Protein AF-A0A0S3RUK1-F1 (afdb_monomer_lite)

Radius of gyration: 18.7 Å; chains: 1; bounding box: 38×50×56 Å

InterPro domains:
  IPR019557 Aminotransferase-like, plant mobile domain [PF10536] (15-98)
  IPR044824 Protein MAINTENANCE OF MERISTEMS-like [PTHR46033] (11-98)

Sequence (101 aa):
MRKHKKKIPCSHFCSLYLLVGISEMLFPKRSGKVFPVMFNIVDNLSGLGSYCWGSVVYRFLLRSLCKASEGLKKGKGISNVYVDGCVYMLQVWFFELFVPP

Foldseek 3Di:
DDPDPPDDDPLVVVLVVVLCCCDCAFWDDPVPDRDPVSSVQSVCVVCVVVDPSLVVQVVQQVVQVVVQVVVVVVPPVPPDGDTTGNCVSVVVVCCVPPPDD

Structure (mmCIF, N/CA/C/O backbone):
data_AF-A0A0S3RUK1-F1
#
_entry.id   AF-A0A0S3RUK1-F1
#
loop_
_atom_site.group_PDB
_atom_site.id
_atom_site.type_symbol
_atom_site.label_atom_id
_atom_site.label_alt_id
_atom_site.label_comp_id
_atom_site.label_asym_id
_atom_site.label_entity_id
_atom_site.label_seq_id
_atom_site.pdbx_PDB_ins_code
_atom_site.Cartn_x
_atom_site.Cartn_y
_atom_site.Cartn_z
_atom_site.occupancy
_atom_site.B_iso_or_equiv
_atom_site.auth_seq_id
_atom_site.auth_comp_id
_atom_site.auth_asym_id
_atom_site.auth_atom_id
_atom_site.pdbx_PDB_model_num
ATOM 1 N N . MET A 1 1 ? 17.159 27.917 -33.569 1.00 47.34 1 MET A N 1
ATOM 2 C CA . MET A 1 1 ? 17.441 26.916 -32.511 1.00 47.34 1 MET A CA 1
ATOM 3 C C . MET A 1 1 ? 16.350 25.845 -32.513 1.00 47.34 1 MET A C 1
ATOM 5 O O . MET A 1 1 ? 15.235 26.124 -32.087 1.00 47.34 1 MET A O 1
ATOM 9 N N . ARG A 1 2 ? 16.616 24.642 -33.045 1.00 49.44 2 ARG A N 1
ATOM 10 C CA . ARG A 1 2 ? 15.655 23.521 -33.011 1.00 49.44 2 ARG A CA 1
ATOM 11 C C . ARG A 1 2 ? 15.563 22.992 -31.574 1.00 49.44 2 ARG A C 1
ATOM 13 O O . ARG A 1 2 ? 16.533 22.442 -31.066 1.00 49.44 2 ARG A O 1
ATOM 20 N N . LYS A 1 3 ? 14.413 23.162 -30.910 1.00 59.22 3 LYS A N 1
ATOM 21 C CA . LYS A 1 3 ? 14.133 22.512 -29.619 1.00 59.22 3 LYS A CA 1
ATOM 22 C C . LYS A 1 3 ? 14.060 21.001 -29.856 1.00 59.22 3 LYS A C 1
ATOM 24 O O . LYS A 1 3 ? 13.045 20.505 -30.339 1.00 59.22 3 LYS A O 1
ATOM 29 N N . HIS A 1 4 ? 15.125 20.266 -29.540 1.00 60.94 4 HIS A N 1
ATOM 30 C CA . HIS A 1 4 ? 15.049 18.811 -29.441 1.00 60.94 4 HIS A CA 1
ATOM 31 C C . HIS A 1 4 ? 14.023 18.467 -28.354 1.00 60.94 4 HIS A C 1
ATOM 33 O O . HIS A 1 4 ? 14.267 18.691 -27.168 1.00 60.94 4 HIS A O 1
ATOM 39 N N . LYS A 1 5 ? 12.851 17.954 -28.750 1.00 69.31 5 LYS A N 1
ATOM 40 C CA . LYS A 1 5 ? 11.903 17.351 -27.808 1.00 69.31 5 LYS A CA 1
ATOM 41 C C . LYS A 1 5 ? 12.609 16.148 -27.179 1.00 69.31 5 LYS A C 1
ATOM 43 O O . LYS A 1 5 ? 12.818 15.144 -27.858 1.00 69.31 5 LYS A O 1
ATOM 48 N N . LYS A 1 6 ? 13.022 16.262 -25.911 1.00 75.50 6 LYS A N 1
ATOM 49 C CA . LYS A 1 6 ? 13.547 15.123 -25.146 1.00 75.50 6 LYS A CA 1
ATOM 50 C C . LYS A 1 6 ? 12.465 14.042 -25.136 1.00 75.50 6 LYS A C 1
ATOM 52 O O . LYS A 1 6 ? 11.366 14.282 -24.643 1.00 75.50 6 LYS A O 1
ATOM 57 N N . LYS A 1 7 ? 12.753 12.881 -25.728 1.00 82.00 7 LYS A N 1
ATOM 58 C CA . LYS A 1 7 ? 11.872 11.714 -25.632 1.00 82.00 7 LYS A CA 1
ATOM 59 C C . LYS A 1 7 ? 11.954 11.202 -24.198 1.00 82.00 7 LYS A C 1
ATOM 61 O O . LYS A 1 7 ? 13.037 10.842 -23.749 1.00 82.00 7 LYS A O 1
ATOM 66 N N . ILE A 1 8 ? 10.832 11.222 -23.487 1.00 83.00 8 ILE A N 1
ATOM 67 C CA . ILE A 1 8 ? 10.734 10.663 -22.138 1.00 83.00 8 ILE A CA 1
ATOM 68 C C . ILE A 1 8 ? 10.718 9.131 -22.271 1.00 83.00 8 ILE A C 1
ATOM 70 O O . ILE A 1 8 ? 9.905 8.617 -23.045 1.00 83.00 8 ILE A O 1
ATOM 74 N N . PRO A 1 9 ? 11.602 8.399 -21.571 1.00 88.00 9 PRO A N 1
ATOM 75 C CA . PRO A 1 9 ? 11.573 6.939 -21.548 1.00 88.00 9 PRO A CA 1
ATOM 76 C C . PRO A 1 9 ? 10.214 6.368 -21.114 1.00 88.00 9 PRO A C 1
ATOM 78 O O . PRO A 1 9 ? 9.592 6.879 -20.183 1.00 88.00 9 PRO A O 1
ATOM 81 N N . CYS A 1 10 ? 9.782 5.269 -21.747 1.00 88.31 10 CYS A N 1
ATOM 82 C CA . CYS A 1 10 ? 8.533 4.566 -21.412 1.00 88.31 10 CYS A CA 1
ATOM 83 C C . CYS A 1 10 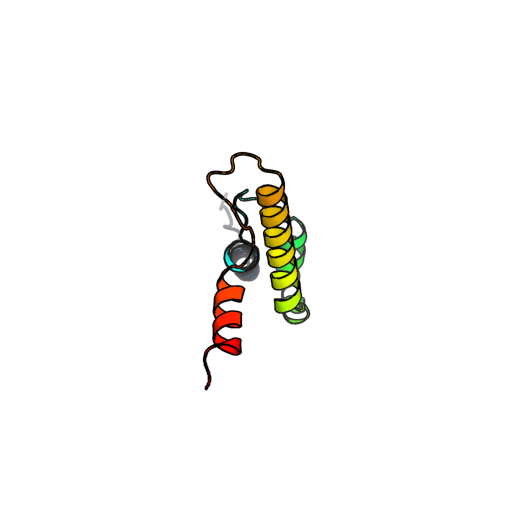? 8.485 4.131 -19.935 1.00 88.31 10 CYS A C 1
ATOM 85 O O . CYS A 1 10 ? 7.443 4.218 -19.291 1.00 88.31 10 CYS A O 1
ATOM 87 N N . SER A 1 11 ? 9.637 3.755 -19.371 1.00 88.25 11 SER A N 1
ATOM 88 C CA . SER A 1 11 ? 9.773 3.349 -17.969 1.00 88.25 11 SER A CA 1
ATOM 89 C C . SER A 1 11 ? 9.251 4.396 -16.985 1.00 88.25 11 SER A C 1
ATOM 91 O O . SER A 1 11 ? 8.601 4.024 -16.018 1.00 88.25 11 SER A O 1
ATOM 93 N N . HIS A 1 12 ? 9.440 5.693 -17.248 1.00 90.44 12 HIS A N 1
ATOM 94 C CA . HIS A 1 12 ? 8.910 6.737 -16.367 1.00 90.44 12 HIS A CA 1
ATOM 95 C C . HIS A 1 12 ? 7.382 6.798 -16.383 1.00 90.44 12 HIS A C 1
ATOM 97 O O . HIS A 1 12 ? 6.772 7.054 -15.347 1.00 90.44 12 HIS A O 1
ATOM 103 N N . PHE A 1 13 ? 6.754 6.530 -17.533 1.00 91.50 13 PHE A N 1
ATOM 104 C CA . PHE A 1 13 ? 5.299 6.414 -17.602 1.00 91.50 13 PHE A CA 1
ATOM 105 C C . PHE A 1 13 ? 4.825 5.189 -16.815 1.00 91.50 13 PHE A C 1
ATOM 107 O O . PHE A 1 13 ? 3.897 5.312 -16.021 1.00 91.50 13 PHE A O 1
ATOM 114 N N . CYS A 1 14 ? 5.490 4.037 -16.962 1.00 92.19 14 CYS A N 1
ATOM 115 C CA . CYS A 1 14 ? 5.186 2.835 -16.180 1.00 92.19 14 CYS A CA 1
ATOM 116 C C . CYS A 1 14 ? 5.301 3.085 -14.670 1.00 92.19 14 CYS A C 1
ATOM 118 O O . CYS A 1 14 ? 4.366 2.775 -13.935 1.00 92.19 14 CYS A O 1
ATOM 120 N N . SER A 1 15 ? 6.400 3.693 -14.210 1.00 94.25 15 SER A N 1
ATOM 121 C CA . SER A 1 15 ? 6.595 4.046 -12.800 1.00 94.25 15 SER A CA 1
ATOM 122 C C . SER A 1 15 ? 5.500 4.982 -12.293 1.00 94.25 15 SER A C 1
ATOM 124 O O . SER A 1 15 ? 5.003 4.781 -11.190 1.00 94.25 15 SER A O 1
ATOM 126 N N . LEU A 1 16 ? 5.063 5.957 -13.098 1.00 93.75 16 LEU A N 1
ATOM 127 C CA . LEU A 1 16 ? 3.970 6.854 -12.724 1.00 93.75 16 LEU A CA 1
ATOM 128 C C . LEU A 1 16 ? 2.629 6.115 -12.597 1.00 93.75 16 LEU A C 1
ATOM 130 O O . LEU A 1 16 ? 1.931 6.295 -11.602 1.00 93.75 16 LEU A O 1
ATOM 134 N N . TYR A 1 17 ? 2.274 5.262 -13.563 1.00 94.38 17 TYR A N 1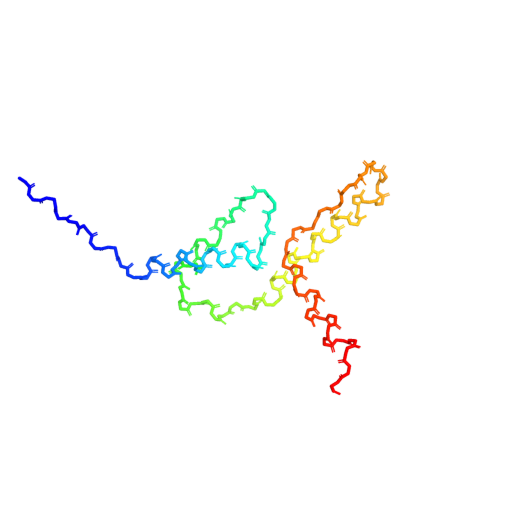
ATOM 135 C CA . TYR A 1 17 ? 1.045 4.461 -13.490 1.00 94.38 17 TYR A CA 1
ATOM 136 C C . TYR A 1 17 ? 1.050 3.519 -12.284 1.00 94.38 17 TYR A C 1
ATOM 138 O O . TYR A 1 17 ? 0.051 3.422 -11.572 1.00 94.38 17 TYR A O 1
ATOM 146 N N . LEU A 1 18 ? 2.182 2.865 -12.018 1.00 94.88 18 LEU A N 1
ATOM 147 C CA . LEU A 1 18 ? 2.342 2.006 -10.847 1.00 94.88 18 LEU A CA 1
ATOM 148 C C . LEU A 1 18 ? 2.281 2.807 -9.548 1.00 94.88 18 LEU A C 1
ATOM 150 O O . LEU A 1 18 ? 1.658 2.354 -8.595 1.00 94.88 18 LEU A O 1
ATOM 154 N N . LEU A 1 19 ? 2.858 4.009 -9.507 1.00 95.25 19 LEU A N 1
ATOM 155 C CA . LEU A 1 19 ? 2.790 4.884 -8.339 1.00 95.25 19 LEU A CA 1
ATOM 156 C C . LEU A 1 19 ? 1.344 5.256 -8.012 1.00 95.25 19 LEU A C 1
ATOM 158 O O . LEU A 1 19 ? 0.948 5.186 -6.849 1.00 95.25 19 LEU A O 1
ATOM 162 N N . VAL A 1 20 ? 0.558 5.615 -9.032 1.00 93.69 20 VAL A N 1
ATOM 163 C CA . VAL A 1 20 ? -0.876 5.904 -8.890 1.00 93.69 20 VAL A CA 1
ATOM 164 C C . VAL A 1 20 ? -1.618 4.653 -8.428 1.00 93.69 20 VAL A C 1
ATOM 166 O O . VAL A 1 20 ? -2.353 4.717 -7.450 1.00 93.69 20 VAL A O 1
ATOM 169 N N . GLY A 1 21 ? -1.377 3.499 -9.054 1.00 93.12 21 GLY A N 1
ATOM 170 C CA . GLY A 1 21 ? -1.999 2.233 -8.660 1.00 93.12 21 GLY A CA 1
ATOM 171 C C . GLY A 1 21 ? -1.701 1.850 -7.208 1.00 93.12 21 GLY A C 1
ATOM 172 O O . GLY A 1 21 ? -2.608 1.532 -6.446 1.00 93.12 21 GLY A O 1
ATOM 173 N N . ILE A 1 22 ? -0.445 1.946 -6.777 1.00 93.38 22 ILE A N 1
ATOM 174 C CA . ILE A 1 22 ? -0.048 1.656 -5.396 1.00 93.38 22 ILE A CA 1
ATOM 175 C C . ILE A 1 22 ? -0.680 2.674 -4.434 1.00 93.38 22 ILE A C 1
ATOM 177 O O . ILE A 1 22 ? -1.232 2.282 -3.407 1.00 93.38 22 ILE A O 1
ATOM 181 N N . SER A 1 23 ? -0.642 3.967 -4.755 1.00 93.12 23 SER A N 1
ATOM 182 C CA . SER A 1 23 ? -1.134 5.025 -3.860 1.00 93.12 23 SER A CA 1
ATOM 183 C C . SER A 1 23 ? -2.656 5.028 -3.722 1.00 93.12 23 SER A C 1
ATOM 185 O O . SER A 1 23 ? -3.158 5.171 -2.614 1.00 93.12 23 SER A O 1
ATOM 187 N N . GLU A 1 24 ? -3.386 4.834 -4.818 1.00 90.56 24 GLU A N 1
ATOM 188 C CA . GLU A 1 24 ? -4.847 4.959 -4.844 1.00 90.56 24 GLU A CA 1
ATOM 189 C C . GLU A 1 24 ? -5.562 3.620 -4.635 1.00 90.56 24 GLU A C 1
ATOM 191 O O . GLU A 1 24 ? -6.624 3.589 -4.024 1.00 90.56 24 GLU A O 1
ATOM 196 N N . MET A 1 25 ? -4.995 2.495 -5.090 1.00 90.19 25 MET A N 1
ATOM 197 C CA . MET A 1 25 ? -5.647 1.185 -4.936 1.00 90.19 25 MET A CA 1
ATOM 198 C C . MET A 1 25 ? -5.178 0.455 -3.679 1.00 90.19 25 MET A C 1
ATOM 200 O O . MET A 1 25 ? -5.999 -0.074 -2.932 1.00 90.19 25 MET A O 1
ATOM 204 N N . LEU A 1 26 ? -3.865 0.415 -3.423 1.00 92.56 26 LEU A N 1
ATOM 205 C CA . LEU A 1 26 ? -3.304 -0.373 -2.315 1.00 92.56 26 LEU A CA 1
ATOM 206 C C . LEU A 1 26 ? -3.242 0.412 -1.000 1.00 92.56 26 LEU A C 1
ATOM 208 O O . LEU A 1 26 ? -3.512 -0.139 0.071 1.00 92.56 26 LEU A O 1
ATOM 212 N N . PHE A 1 27 ? -2.925 1.704 -1.070 1.00 93.62 27 PHE A N 1
ATOM 213 C CA . PHE A 1 27 ? -2.779 2.576 0.097 1.00 93.62 27 PHE A CA 1
ATOM 214 C C . PHE A 1 27 ? -3.638 3.849 0.020 1.00 93.62 27 PHE A C 1
ATOM 216 O O . PHE A 1 27 ? -3.119 4.922 0.351 1.00 93.62 27 PHE A O 1
ATOM 223 N N . PRO A 1 28 ? -4.932 3.764 -0.363 1.00 92.06 28 PRO A N 1
ATOM 224 C CA . PRO A 1 28 ? -5.777 4.944 -0.479 1.00 92.06 28 PRO A CA 1
ATOM 225 C C . PRO A 1 28 ? -5.800 5.708 0.837 1.00 92.06 28 PRO A C 1
ATOM 227 O O . PRO A 1 28 ? -6.002 5.140 1.916 1.00 92.06 28 PRO A O 1
ATOM 230 N N . LYS A 1 29 ? -5.585 7.017 0.737 1.00 90.38 29 LYS A N 1
ATOM 231 C CA . LYS A 1 29 ? -5.575 7.931 1.874 1.00 90.38 29 LYS A CA 1
ATOM 232 C C . LYS A 1 29 ? -6.313 9.197 1.530 1.00 90.38 29 LYS A C 1
ATOM 234 O O . LYS A 1 29 ? -5.961 9.895 0.582 1.00 90.38 29 LYS A O 1
ATOM 239 N N . ARG A 1 30 ? -7.236 9.590 2.403 1.00 85.81 30 ARG A N 1
ATOM 240 C CA . ARG A 1 30 ? -8.016 10.816 2.199 1.00 85.81 30 ARG A CA 1
ATOM 241 C C . ARG A 1 30 ? -7.151 12.076 2.136 1.00 85.81 30 ARG A C 1
ATOM 243 O O . ARG A 1 30 ? -7.525 13.052 1.497 1.00 85.81 30 ARG A O 1
ATOM 250 N N . SER A 1 31 ? -5.997 12.079 2.803 1.00 86.88 31 SER A N 1
ATOM 251 C CA . SER A 1 31 ? -5.133 13.260 2.841 1.00 86.88 31 SER A CA 1
ATOM 252 C C . SER A 1 31 ? -4.513 13.624 1.486 1.00 86.88 31 SER A C 1
ATOM 254 O O . SER A 1 31 ? -3.844 14.651 1.423 1.00 86.88 31 SER A O 1
ATOM 256 N N . GLY A 1 32 ? -4.613 12.762 0.462 1.00 82.19 32 GLY A N 1
ATOM 257 C CA . GLY A 1 32 ? -3.956 12.954 -0.838 1.00 82.19 32 GLY A CA 1
ATOM 258 C C . GLY A 1 32 ? -2.424 12.971 -0.759 1.00 82.19 32 GLY A C 1
ATOM 259 O O . GLY A 1 32 ? -1.750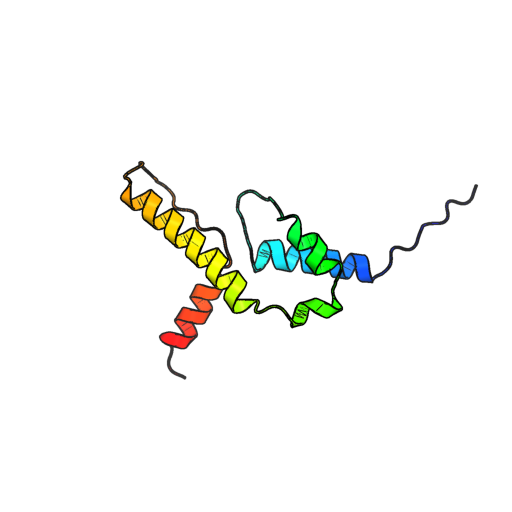 13.446 -1.666 1.00 82.19 32 GLY A O 1
ATOM 260 N N . LYS A 1 33 ? -1.850 12.499 0.359 1.00 87.56 33 LYS A N 1
ATOM 261 C CA . LYS A 1 33 ? -0.398 12.511 0.588 1.00 87.56 33 LYS A CA 1
ATOM 262 C C . LYS A 1 33 ? 0.188 11.158 0.223 1.00 87.56 33 LYS A C 1
ATOM 264 O O . LYS A 1 33 ? -0.030 10.187 0.955 1.00 87.56 33 LYS A O 1
ATOM 269 N N . VAL A 1 34 ? 0.989 11.153 -0.835 1.00 87.50 34 VAL A N 1
ATOM 270 C CA . VAL A 1 34 ? 1.837 10.030 -1.244 1.00 87.50 34 VAL A CA 1
ATOM 271 C C . VAL A 1 34 ? 2.989 9.888 -0.249 1.00 87.50 34 VAL A C 1
ATOM 273 O O . VAL A 1 34 ? 3.599 10.878 0.163 1.00 87.50 34 VAL A O 1
ATOM 276 N N . PHE A 1 35 ? 3.281 8.661 0.181 1.00 87.50 35 PHE A N 1
ATOM 277 C CA . PHE A 1 35 ? 4.429 8.422 1.050 1.00 87.50 35 PHE A CA 1
ATOM 278 C C . PHE A 1 35 ? 5.721 8.499 0.228 1.00 87.50 35 PHE A C 1
ATOM 280 O O . PHE A 1 35 ? 5.796 7.829 -0.798 1.00 87.50 35 PHE A O 1
ATOM 287 N N . PRO A 1 36 ? 6.770 9.213 0.681 1.00 90.69 36 PRO A N 1
ATOM 288 C CA . PRO A 1 36 ? 8.022 9.327 -0.072 1.00 90.69 36 PRO A CA 1
ATOM 289 C C . PRO A 1 36 ? 8.642 7.977 -0.467 1.00 90.69 36 PRO A C 1
ATOM 291 O O . PRO A 1 36 ? 9.206 7.840 -1.545 1.00 90.69 36 PRO A O 1
ATOM 294 N N . VAL A 1 37 ? 8.464 6.948 0.371 1.00 90.44 37 VAL A N 1
ATOM 295 C CA . VAL A 1 37 ? 8.928 5.579 0.092 1.00 90.44 37 VAL A CA 1
ATOM 296 C C . VAL A 1 37 ? 8.326 4.978 -1.186 1.00 90.44 37 VAL A C 1
ATOM 298 O O . VAL A 1 37 ? 8.952 4.124 -1.801 1.00 90.44 37 VAL A O 1
ATOM 301 N N . MET A 1 38 ? 7.141 5.426 -1.616 1.00 91.50 38 MET A N 1
ATOM 302 C CA . MET A 1 38 ? 6.492 4.929 -2.832 1.00 91.50 38 MET A CA 1
ATOM 303 C C . MET A 1 38 ? 7.275 5.302 -4.095 1.00 91.50 38 MET A C 1
ATOM 305 O O . MET A 1 38 ? 7.286 4.512 -5.033 1.00 91.50 38 MET A O 1
ATOM 309 N N . PHE A 1 39 ? 7.981 6.440 -4.103 1.00 92.44 39 PHE A N 1
ATOM 310 C CA . PHE A 1 39 ? 8.862 6.816 -5.214 1.00 92.44 39 PHE A CA 1
ATOM 311 C C . PHE A 1 39 ? 10.035 5.836 -5.337 1.00 92.44 39 PHE A C 1
ATOM 313 O O . PHE A 1 39 ? 10.241 5.261 -6.400 1.00 92.44 39 PHE A O 1
ATOM 320 N N . ASN A 1 40 ? 10.694 5.516 -4.218 1.00 92.31 40 ASN A N 1
ATOM 321 C CA . ASN A 1 40 ? 11.797 4.547 -4.195 1.00 92.31 40 ASN A CA 1
ATOM 322 C C . ASN A 1 40 ? 11.374 3.152 -4.694 1.00 92.31 40 ASN A C 1
ATOM 324 O O . ASN A 1 40 ? 12.170 2.438 -5.298 1.00 92.31 40 ASN A O 1
ATOM 328 N N . ILE A 1 41 ? 10.124 2.753 -4.434 1.00 92.38 41 ILE A N 1
ATOM 329 C CA . ILE A 1 41 ? 9.568 1.480 -4.909 1.00 92.38 41 ILE A CA 1
ATOM 330 C C . ILE A 1 41 ? 9.433 1.486 -6.436 1.00 92.38 41 ILE A C 1
ATOM 332 O O . ILE A 1 41 ? 9.838 0.525 -7.086 1.00 92.38 41 ILE A O 1
ATOM 336 N N . VAL A 1 42 ? 8.871 2.551 -7.019 1.00 93.88 42 VAL A N 1
ATOM 337 C CA . VAL A 1 42 ? 8.645 2.618 -8.475 1.00 93.88 42 VAL A CA 1
ATOM 338 C C . VAL A 1 42 ? 9.899 2.979 -9.273 1.00 93.88 42 VAL A C 1
ATOM 340 O O . VAL A 1 42 ? 9.919 2.776 -10.487 1.00 93.88 42 VAL A O 1
ATOM 343 N N . ASP A 1 43 ? 10.948 3.460 -8.607 1.00 92.50 43 ASP A N 1
ATOM 344 C CA . ASP A 1 43 ? 12.287 3.599 -9.184 1.00 92.50 43 ASP A CA 1
ATOM 345 C C . ASP A 1 43 ? 12.994 2.236 -9.318 1.00 92.50 43 ASP A C 1
ATOM 347 O O . ASP A 1 43 ? 13.818 2.050 -10.214 1.00 92.50 43 ASP A O 1
ATOM 351 N N . ASN A 1 44 ? 12.632 1.250 -8.487 1.00 92.69 44 ASN A N 1
ATOM 352 C CA . ASN A 1 44 ? 13.149 -0.120 -8.535 1.00 92.69 44 ASN A CA 1
ATOM 353 C C . ASN A 1 44 ? 12.079 -1.129 -8.992 1.00 92.69 44 ASN A C 1
ATOM 355 O O . ASN A 1 44 ? 11.655 -2.014 -8.243 1.00 92.69 44 ASN A O 1
ATOM 359 N N . LEU A 1 45 ? 11.653 -1.016 -10.253 1.00 91.06 45 LEU A N 1
ATOM 360 C CA . LEU A 1 45 ? 10.593 -1.865 -10.809 1.00 91.06 45 LEU A CA 1
ATOM 361 C C . LEU A 1 45 ? 10.914 -3.366 -10.769 1.00 91.06 45 LEU A C 1
ATOM 363 O O . LEU A 1 45 ? 10.008 -4.173 -10.566 1.00 91.06 45 LEU A O 1
ATOM 367 N N . SER A 1 46 ? 12.182 -3.761 -10.920 1.00 91.88 46 SER A N 1
ATOM 368 C CA . SER A 1 46 ? 12.587 -5.174 -10.849 1.00 91.88 46 SER A CA 1
ATOM 369 C C . SER A 1 46 ? 12.388 -5.775 -9.455 1.00 91.88 46 SER A C 1
ATOM 371 O O . SER A 1 46 ? 12.153 -6.975 -9.331 1.00 91.88 46 SER A O 1
ATOM 373 N N . GLY A 1 47 ? 12.425 -4.950 -8.405 1.00 91.31 47 GLY A N 1
ATOM 374 C CA . GLY A 1 47 ? 12.181 -5.368 -7.027 1.00 91.31 47 GLY A CA 1
ATOM 375 C C . GLY A 1 47 ? 10.704 -5.472 -6.647 1.00 91.31 47 GLY A C 1
ATOM 376 O O . GLY A 1 47 ? 10.401 -5.990 -5.573 1.00 91.31 47 GLY A O 1
ATOM 377 N N . LEU A 1 48 ? 9.769 -5.018 -7.490 1.00 91.00 48 LEU A N 1
ATOM 378 C CA . LEU A 1 48 ? 8.356 -4.883 -7.119 1.00 91.00 48 LEU A CA 1
ATOM 379 C C . LEU A 1 48 ? 7.718 -6.215 -6.687 1.00 91.00 48 LEU A C 1
ATOM 381 O O . LEU A 1 48 ? 6.921 -6.241 -5.753 1.00 91.00 48 LEU A O 1
ATOM 385 N N . GLY A 1 49 ? 8.101 -7.329 -7.314 1.00 92.00 49 GLY A N 1
ATOM 386 C CA . GLY A 1 49 ? 7.592 -8.663 -6.971 1.00 92.00 49 GLY A CA 1
ATOM 387 C C . GLY A 1 49 ? 8.120 -9.230 -5.649 1.00 92.00 49 GLY A C 1
ATOM 388 O O . GLY A 1 49 ? 7.568 -10.202 -5.147 1.00 92.00 49 GLY A O 1
ATOM 389 N N . SER A 1 50 ? 9.168 -8.636 -5.066 1.00 93.94 50 SER A N 1
ATOM 390 C CA . SER A 1 50 ? 9.784 -9.139 -3.828 1.00 93.94 50 SER A CA 1
ATOM 391 C C . SER A 1 50 ? 9.023 -8.740 -2.558 1.00 93.94 50 SER A C 1
ATOM 393 O O . SER A 1 50 ? 9.234 -9.321 -1.493 1.00 93.94 50 SER A O 1
ATOM 395 N N . TYR A 1 51 ? 8.127 -7.754 -2.650 1.00 91.31 51 TYR A N 1
ATOM 396 C CA . TYR A 1 51 ? 7.357 -7.284 -1.506 1.00 91.31 51 TYR A CA 1
ATOM 397 C C . TYR A 1 51 ? 6.178 -8.210 -1.213 1.00 91.31 51 TYR A C 1
ATOM 399 O O . TYR A 1 51 ? 5.404 -8.579 -2.095 1.00 91.31 51 TYR A O 1
ATOM 407 N N . CYS A 1 52 ? 5.958 -8.497 0.070 1.00 93.31 52 CYS A N 1
ATOM 408 C CA . CYS A 1 52 ? 4.737 -9.152 0.532 1.00 93.31 52 CYS A CA 1
ATOM 409 C C . CYS A 1 52 ? 3.567 -8.146 0.554 1.00 93.31 52 CYS A C 1
ATOM 411 O O . CYS A 1 52 ? 3.139 -7.694 1.619 1.00 93.31 52 CYS A O 1
ATOM 413 N N . TRP A 1 53 ? 3.070 -7.764 -0.629 1.00 92.31 53 TRP A N 1
ATOM 414 C CA . TRP A 1 53 ? 2.043 -6.727 -0.802 1.00 92.31 53 TRP A CA 1
ATOM 415 C C . TRP A 1 53 ? 0.810 -6.955 0.065 1.00 92.31 53 TRP A C 1
ATOM 417 O O . TRP A 1 53 ? 0.378 -6.029 0.747 1.00 92.31 53 TRP A O 1
ATOM 427 N N . GLY A 1 54 ? 0.305 -8.192 0.115 1.00 90.56 54 GLY A N 1
ATOM 428 C CA . GLY A 1 54 ? -0.849 -8.547 0.943 1.00 90.56 54 GLY A CA 1
ATOM 429 C C . GLY A 1 54 ? -0.644 -8.192 2.417 1.00 90.56 54 GLY A C 1
ATOM 430 O O . GLY A 1 54 ? -1.474 -7.507 3.007 1.00 90.56 54 GLY A O 1
ATOM 431 N N . SER A 1 55 ? 0.505 -8.551 2.999 1.00 92.12 55 SER A N 1
ATOM 432 C CA . SER A 1 55 ? 0.826 -8.239 4.401 1.00 92.12 55 SER A CA 1
ATOM 433 C C . SER A 1 55 ? 0.964 -6.736 4.648 1.00 92.12 55 SER A C 1
ATOM 435 O O . SER A 1 55 ? 0.476 -6.223 5.658 1.00 92.12 55 SER A O 1
ATOM 437 N N . VAL A 1 56 ? 1.602 -6.000 3.732 1.00 93.00 56 VAL A N 1
ATOM 438 C CA . VAL A 1 56 ? 1.794 -4.548 3.881 1.00 93.00 56 VAL A CA 1
ATOM 439 C C . VAL A 1 56 ? 0.457 -3.808 3.785 1.00 93.00 56 VAL A C 1
ATOM 441 O O . VAL A 1 56 ? 0.162 -2.973 4.644 1.00 93.00 56 VAL A O 1
ATOM 444 N N . VAL A 1 57 ? -0.370 -4.144 2.792 1.00 93.38 57 VAL A N 1
ATOM 445 C CA . VAL A 1 57 ? -1.712 -3.572 2.603 1.00 93.38 57 VAL A CA 1
ATOM 446 C C . VAL A 1 57 ? -2.612 -3.903 3.791 1.00 93.38 57 VAL A C 1
ATOM 448 O O . VAL A 1 57 ? -3.228 -3.002 4.363 1.00 93.38 57 VAL A O 1
ATOM 451 N N . TYR A 1 58 ? -2.614 -5.164 4.233 1.00 92.38 58 TYR A N 1
ATOM 452 C CA . TYR A 1 58 ? -3.360 -5.609 5.407 1.00 92.38 58 TYR A CA 1
ATOM 453 C C . TYR A 1 58 ? -2.977 -4.819 6.661 1.00 92.38 58 TYR A C 1
ATOM 455 O O . TYR A 1 58 ? -3.839 -4.257 7.333 1.00 92.38 58 TYR A O 1
ATOM 463 N N . ARG A 1 59 ? -1.679 -4.712 6.972 1.00 93.69 59 ARG A N 1
ATOM 464 C CA . ARG A 1 59 ? -1.208 -3.980 8.160 1.00 93.69 59 ARG A CA 1
ATOM 465 C C . ARG A 1 59 ? -1.563 -2.499 8.101 1.00 93.69 59 ARG A C 1
ATOM 467 O O . ARG A 1 59 ? -1.841 -1.901 9.142 1.00 93.69 59 ARG A O 1
ATOM 474 N N . PHE A 1 60 ? -1.525 -1.898 6.913 1.00 94.06 60 PHE A N 1
ATOM 475 C CA . PHE A 1 60 ? -1.914 -0.506 6.727 1.00 94.06 60 PHE A CA 1
ATOM 476 C C . PHE A 1 60 ? -3.401 -0.298 7.038 1.00 94.06 60 PHE A C 1
ATOM 478 O O . PHE A 1 60 ? -3.736 0.547 7.872 1.00 94.06 60 PHE A O 1
ATOM 485 N N . LEU A 1 61 ? -4.267 -1.130 6.454 1.00 94.06 61 LEU A N 1
ATOM 486 C CA . LEU A 1 61 ? -5.705 -1.112 6.706 1.00 94.06 61 LEU A CA 1
ATOM 487 C C . LEU A 1 61 ? -6.035 -1.402 8.179 1.00 94.06 61 LEU A C 1
ATOM 489 O O . LEU A 1 61 ? -6.785 -0.654 8.803 1.00 94.06 61 LEU A O 1
ATOM 493 N N . LEU A 1 62 ? -5.437 -2.441 8.769 1.00 93.12 62 LEU A N 1
ATOM 494 C CA . LEU A 1 62 ? -5.663 -2.824 10.164 1.00 93.12 62 LEU A CA 1
ATOM 495 C C . LEU A 1 62 ? -5.344 -1.672 11.123 1.00 93.12 62 LEU A C 1
ATOM 497 O O . LEU A 1 62 ? -6.139 -1.358 12.003 1.00 93.12 62 LEU A O 1
ATOM 501 N N . ARG A 1 63 ? -4.211 -0.985 10.927 1.00 93.81 63 ARG A N 1
ATOM 502 C CA . ARG A 1 63 ? -3.853 0.195 11.735 1.00 93.81 63 ARG A CA 1
ATOM 503 C C . ARG A 1 63 ? -4.901 1.299 11.633 1.00 93.81 63 ARG A C 1
ATOM 505 O O . ARG A 1 63 ? -5.164 1.981 12.620 1.00 93.81 63 ARG A O 1
ATOM 512 N N . SER A 1 64 ? -5.468 1.491 10.449 1.00 92.75 64 SER A N 1
ATOM 513 C CA . SER A 1 64 ? -6.519 2.473 10.198 1.00 92.75 64 SER A CA 1
ATOM 514 C C . SER A 1 64 ? -7.816 2.118 10.930 1.00 92.75 64 SER A C 1
ATOM 516 O O . SER A 1 64 ? -8.369 2.949 11.649 1.00 92.75 64 SER A O 1
ATOM 518 N N . LEU A 1 65 ? -8.231 0.850 10.854 1.00 92.25 65 LEU A N 1
ATOM 519 C CA . LEU A 1 65 ? -9.383 0.312 11.583 1.00 92.25 65 LEU A CA 1
ATOM 520 C C . LEU A 1 65 ? -9.208 0.422 13.103 1.00 92.25 65 LEU A C 1
ATOM 522 O O . LEU A 1 65 ? -10.132 0.837 13.799 1.00 92.25 65 LEU A O 1
ATOM 526 N N . CYS A 1 66 ? -8.017 0.121 13.630 1.00 92.56 66 CYS A N 1
ATOM 527 C CA . CYS A 1 66 ? -7.721 0.293 15.053 1.00 92.56 66 CYS A CA 1
ATOM 528 C C . CYS A 1 66 ? -7.855 1.761 15.483 1.00 92.56 66 CYS A C 1
ATOM 530 O O . CYS A 1 66 ? -8.516 2.046 16.479 1.00 92.56 66 CYS A O 1
ATOM 532 N N . LYS A 1 67 ? -7.299 2.703 14.707 1.00 90.50 67 LYS A N 1
ATOM 533 C CA . LYS A 1 67 ? -7.436 4.146 14.977 1.00 90.50 67 LYS A CA 1
ATOM 534 C C . LYS A 1 67 ? -8.891 4.603 14.943 1.00 90.50 67 LYS A C 1
ATOM 536 O O . LYS A 1 67 ? -9.306 5.368 15.811 1.00 90.50 67 LYS A O 1
ATOM 541 N N . ALA A 1 68 ? -9.658 4.129 13.963 1.00 89.38 68 ALA A N 1
ATOM 542 C CA . ALA A 1 68 ? -11.089 4.382 13.884 1.00 89.38 68 ALA A CA 1
ATOM 543 C C . ALA A 1 68 ? -11.804 3.863 15.143 1.00 89.38 68 ALA A C 1
ATOM 545 O O . ALA A 1 68 ? -12.487 4.634 15.813 1.00 89.38 68 ALA A O 1
ATOM 546 N N . SER A 1 69 ? -11.570 2.603 15.526 1.00 89.69 69 SER A N 1
ATOM 547 C CA . SER A 1 69 ? -12.157 1.980 16.721 1.00 89.69 69 SER A CA 1
ATOM 548 C C . SER A 1 69 ? -11.842 2.750 18.006 1.00 89.69 69 SER A C 1
ATOM 550 O O . SER A 1 69 ? -12.740 3.025 18.802 1.00 89.69 69 SER A O 1
ATOM 552 N N . GLU A 1 70 ? -10.588 3.156 18.207 1.00 89.25 70 GLU A N 1
ATOM 553 C CA . GLU A 1 70 ? -10.207 3.991 19.350 1.00 89.25 70 GLU A CA 1
ATOM 554 C C . GLU A 1 70 ? -10.897 5.357 19.331 1.00 89.25 70 GLU A C 1
ATOM 556 O O . GLU A 1 70 ? -11.304 5.855 20.382 1.00 89.25 70 GLU A O 1
ATOM 561 N N . GLY A 1 71 ? -11.027 5.965 18.149 1.00 85.25 71 GLY A N 1
ATOM 562 C CA . GLY A 1 71 ? -11.749 7.219 17.959 1.00 85.25 71 GLY A CA 1
ATOM 563 C C . GLY A 1 71 ? -13.213 7.107 18.381 1.00 85.25 71 GLY A C 1
ATOM 564 O O . GLY A 1 71 ? -13.680 7.950 19.146 1.00 85.25 71 GLY A O 1
ATOM 565 N N . LEU A 1 72 ? -13.895 6.038 17.950 1.00 86.00 72 LEU A N 1
ATOM 566 C CA . LEU A 1 72 ? -15.274 5.724 18.340 1.00 86.00 72 LEU A CA 1
ATOM 567 C C . LEU A 1 72 ? -15.407 5.525 19.857 1.00 86.00 72 LEU A C 1
ATOM 569 O O . LEU A 1 72 ? -16.268 6.136 20.486 1.00 86.00 72 LEU A O 1
ATOM 573 N N . LYS A 1 73 ? -14.532 4.712 20.465 1.00 85.88 73 LYS A N 1
ATOM 574 C CA . LYS A 1 73 ? -14.568 4.425 21.912 1.00 85.88 73 LYS A CA 1
ATOM 575 C C . LYS A 1 73 ? -14.393 5.672 22.775 1.00 85.88 73 LYS A C 1
ATOM 577 O O . LYS A 1 73 ? -14.944 5.744 23.865 1.00 85.88 73 LYS A O 1
ATOM 582 N N . LYS A 1 74 ? -13.626 6.655 22.299 1.00 83.31 74 LYS A N 1
ATOM 583 C CA . LYS A 1 74 ? -13.351 7.900 23.030 1.00 83.31 74 LYS A CA 1
ATOM 584 C C . LYS A 1 74 ? -14.519 8.895 23.008 1.00 83.31 74 LYS A C 1
ATOM 586 O O . LYS A 1 74 ? -14.355 9.994 23.525 1.00 83.31 74 LYS A O 1
ATOM 591 N N . GLY A 1 75 ? -15.669 8.549 22.417 1.00 66.94 75 GLY A N 1
ATOM 592 C CA . GLY A 1 75 ? -16.907 9.329 22.531 1.00 66.94 75 GLY A CA 1
ATOM 593 C C . GLY A 1 75 ? -16.834 10.743 21.950 1.00 66.94 75 GLY A C 1
ATOM 594 O O . GLY A 1 75 ? -17.735 11.547 22.179 1.00 66.94 75 GLY A O 1
ATOM 595 N N . LYS A 1 76 ? -15.786 11.073 21.180 1.00 60.50 76 LYS A N 1
ATOM 596 C CA . LYS A 1 76 ? -15.802 12.273 20.338 1.00 60.50 76 LYS A CA 1
ATOM 597 C C . LYS A 1 76 ? -17.007 12.094 19.429 1.00 60.50 76 LYS A C 1
ATOM 599 O O . LYS A 1 76 ? -17.069 11.053 18.790 1.00 60.50 76 LYS A O 1
ATOM 604 N N . GLY A 1 77 ? -17.953 13.033 19.408 1.00 59.81 77 GLY A N 1
ATOM 605 C CA . GLY A 1 77 ? -19.163 12.993 18.576 1.00 59.81 77 GLY A CA 1
ATOM 606 C C . GLY A 1 77 ? -18.834 12.895 17.084 1.00 59.81 77 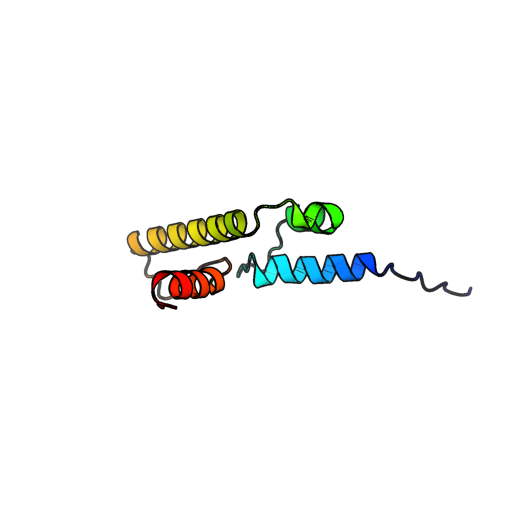GLY A C 1
ATOM 607 O O . GLY A 1 77 ? -18.916 13.869 16.342 1.00 59.81 77 GLY A O 1
ATOM 608 N N . ILE A 1 78 ? -18.381 11.722 16.660 1.00 62.59 78 ILE A N 1
ATOM 609 C CA . ILE A 1 78 ? -17.924 11.410 15.322 1.00 62.59 78 ILE A CA 1
ATOM 610 C C . ILE A 1 78 ? -19.178 10.996 14.573 1.00 62.59 78 ILE A C 1
ATOM 612 O O . ILE A 1 78 ? -19.649 9.871 14.697 1.00 62.59 78 ILE A O 1
ATOM 616 N N . SER A 1 79 ? -19.720 11.926 13.792 1.00 69.56 79 SER A N 1
ATOM 617 C CA . SER A 1 79 ? -20.795 11.630 12.847 1.00 69.56 79 SER A CA 1
ATOM 618 C C . SER A 1 79 ? -20.320 10.750 11.688 1.00 69.56 79 SER A C 1
ATOM 620 O O . SER A 1 79 ? -21.137 10.086 11.065 1.00 69.56 79 SER A O 1
ATOM 622 N N . ASN A 1 80 ? -19.009 10.728 11.402 1.00 75.62 80 ASN A N 1
ATOM 623 C CA . ASN A 1 80 ? -18.427 10.003 10.273 1.00 75.62 80 ASN A CA 1
ATOM 624 C C . ASN A 1 80 ? -17.072 9.371 10.610 1.00 75.62 80 ASN A C 1
ATOM 626 O O . ASN A 1 80 ? -16.122 10.070 10.969 1.00 75.62 80 ASN A O 1
ATOM 630 N N . VAL A 1 81 ? -16.965 8.058 10.418 1.00 80.38 81 VAL A N 1
ATOM 631 C CA . VAL A 1 81 ? -15.732 7.286 10.607 1.00 80.38 81 VAL A CA 1
ATOM 632 C C . VAL A 1 81 ? -15.076 7.054 9.251 1.00 80.38 81 VAL A C 1
ATOM 634 O O . VAL A 1 81 ? -15.718 6.575 8.322 1.00 80.38 81 VAL A O 1
ATOM 637 N N . TYR A 1 82 ? -13.789 7.379 9.145 1.00 84.19 82 TYR A N 1
ATOM 638 C CA . TYR A 1 82 ? -13.012 7.186 7.924 1.00 84.19 82 TYR A CA 1
ATOM 639 C C . TYR A 1 82 ? -11.901 6.175 8.162 1.00 84.19 82 TYR A C 1
ATOM 641 O O . TYR A 1 82 ? -11.235 6.204 9.198 1.00 84.19 82 TYR A O 1
ATOM 649 N N . VAL A 1 83 ? -11.701 5.306 7.176 1.00 89.00 83 VAL A N 1
ATOM 650 C CA . VAL A 1 83 ? -10.684 4.260 7.192 1.00 89.00 83 VAL A CA 1
ATOM 651 C C . VAL A 1 83 ? -9.826 4.434 5.943 1.00 89.00 83 VAL A C 1
ATOM 653 O O . VAL A 1 83 ? -10.286 4.199 4.832 1.00 89.00 83 VAL A O 1
ATOM 656 N N . ASP A 1 84 ? -8.583 4.872 6.130 1.00 92.38 84 ASP A N 1
ATOM 657 C CA . ASP A 1 84 ? -7.543 4.771 5.102 1.00 92.38 84 ASP A CA 1
ATOM 658 C C . ASP A 1 84 ? -7.188 3.294 4.828 1.00 92.38 84 ASP A C 1
ATOM 660 O O . ASP A 1 84 ? -7.199 2.469 5.745 1.00 92.38 84 ASP A O 1
ATOM 664 N N . GLY A 1 85 ? -6.780 2.986 3.598 1.00 92.75 85 GLY A N 1
ATOM 665 C CA . GLY A 1 85 ? -6.314 1.664 3.176 1.00 92.75 85 GLY A CA 1
ATOM 666 C C . GLY A 1 85 ? -7.288 0.917 2.271 1.00 92.75 85 GLY A C 1
ATOM 667 O O . GLY A 1 85 ? -8.444 1.296 2.111 1.00 92.75 85 GLY A O 1
ATOM 668 N N . CYS A 1 86 ? -6.790 -0.138 1.624 1.00 93.31 86 CYS A N 1
ATOM 669 C CA . CYS A 1 86 ? -7.532 -0.883 0.609 1.00 93.31 86 CYS A CA 1
ATOM 670 C C . CYS A 1 86 ? -8.701 -1.679 1.221 1.00 93.31 86 CYS A C 1
ATOM 672 O O . CYS A 1 86 ? -8.551 -2.845 1.578 1.00 93.31 86 CYS A O 1
ATOM 674 N N . VAL A 1 87 ? -9.882 -1.062 1.327 1.00 87.88 87 VAL A N 1
ATOM 675 C CA . VAL A 1 87 ? -11.101 -1.699 1.867 1.00 87.88 87 VAL A CA 1
ATOM 676 C C . VAL A 1 87 ? -11.548 -2.894 1.017 1.00 87.88 87 VAL A C 1
ATOM 678 O O . VAL A 1 87 ? -12.134 -3.834 1.549 1.00 87.88 87 VAL A O 1
ATOM 681 N N . TYR A 1 88 ? -11.212 -2.914 -0.277 1.00 86.44 88 TYR A N 1
ATOM 682 C CA . TYR A 1 88 ? -11.467 -4.058 -1.156 1.00 86.44 88 TYR A CA 1
ATOM 683 C C . TYR A 1 88 ? -10.862 -5.366 -0.616 1.00 86.44 88 TYR A C 1
ATOM 685 O O . TYR A 1 88 ? -11.475 -6.420 -0.752 1.00 86.44 88 TYR A O 1
ATOM 693 N N . MET A 1 89 ? -9.727 -5.310 0.094 1.00 83.69 89 MET A N 1
ATOM 694 C CA . MET A 1 89 ? -9.154 -6.498 0.743 1.00 83.69 89 MET A CA 1
ATOM 695 C C . MET A 1 89 ? -10.098 -7.132 1.771 1.00 83.69 89 MET A C 1
ATOM 697 O O . MET A 1 89 ? -10.084 -8.346 1.923 1.00 83.69 89 MET A O 1
ATOM 701 N N . LEU A 1 90 ? -10.953 -6.351 2.444 1.00 83.06 90 LEU A N 1
ATOM 702 C CA . LEU A 1 90 ? -11.977 -6.911 3.336 1.00 83.06 90 LEU A CA 1
ATOM 703 C C . LEU A 1 90 ? -13.065 -7.637 2.556 1.00 83.06 90 LEU A C 1
ATOM 705 O O . LEU A 1 90 ? -13.568 -8.640 3.040 1.00 83.06 90 LEU A O 1
ATOM 709 N N . GLN A 1 91 ? -13.427 -7.142 1.371 1.00 84.38 91 GLN A N 1
ATOM 710 C CA . GLN A 1 91 ? -14.437 -7.783 0.529 1.00 84.38 91 GLN A 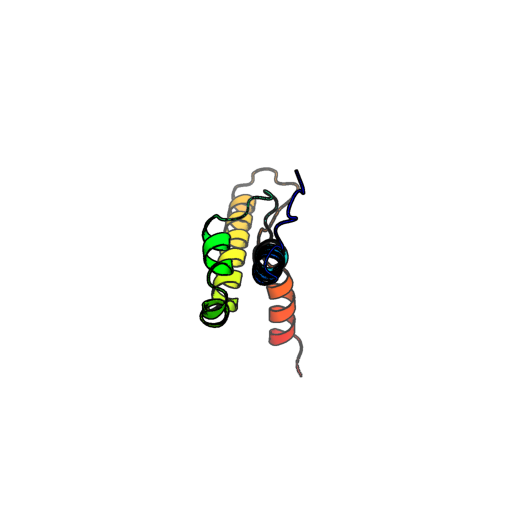CA 1
ATOM 711 C C . GLN A 1 91 ? -13.936 -9.140 0.031 1.00 84.38 91 GLN A C 1
ATOM 713 O O . GLN A 1 91 ? -14.654 -10.127 0.145 1.00 84.38 91 GLN A O 1
ATOM 718 N N . VAL A 1 92 ? -12.686 -9.200 -0.444 1.00 84.88 92 VAL A N 1
ATOM 719 C CA . VAL A 1 92 ? -12.045 -10.458 -0.862 1.00 84.88 92 VAL A CA 1
ATOM 720 C C . VAL A 1 92 ? -11.918 -11.416 0.316 1.00 84.88 92 VAL A C 1
ATOM 722 O O . VAL A 1 92 ? -12.328 -12.565 0.212 1.00 84.88 92 VAL A O 1
ATOM 725 N N . TRP A 1 93 ? -11.424 -10.938 1.460 1.00 81.44 93 TRP A N 1
ATOM 726 C CA . TRP A 1 93 ? -11.262 -11.787 2.638 1.00 81.44 93 TRP A CA 1
ATOM 727 C C . TRP A 1 93 ? -12.601 -12.312 3.166 1.00 81.44 93 TRP A C 1
ATOM 729 O O . TRP A 1 93 ? -12.709 -13.472 3.555 1.00 81.44 93 TRP A O 1
ATOM 739 N N . PHE A 1 94 ? -13.642 -11.476 3.142 1.00 83.62 94 PHE A N 1
ATOM 740 C CA . PHE A 1 94 ? -14.994 -11.898 3.484 1.00 83.62 94 PHE A CA 1
ATOM 741 C C . PHE A 1 94 ? -15.497 -12.975 2.519 1.00 83.62 94 PHE A C 1
ATOM 743 O O . PHE A 1 94 ? -16.059 -13.971 2.961 1.00 83.62 94 PHE A O 1
ATOM 750 N N . PHE A 1 95 ? -15.262 -12.809 1.217 1.00 86.19 95 PHE A N 1
ATOM 751 C CA . PHE A 1 95 ? -15.640 -13.805 0.221 1.00 86.19 95 PHE A CA 1
ATOM 752 C C . PHE A 1 95 ? -14.937 -15.147 0.467 1.00 86.19 95 PHE A C 1
ATOM 754 O O . PHE A 1 95 ? -15.607 -16.166 0.563 1.00 86.19 95 PHE A O 1
ATOM 761 N N . GLU A 1 96 ? -13.617 -15.145 0.668 1.00 84.38 96 GLU A N 1
ATOM 762 C CA . GLU A 1 96 ? -12.840 -16.365 0.940 1.00 84.38 96 GLU A CA 1
ATOM 763 C C . GLU A 1 96 ? -13.267 -17.093 2.225 1.00 84.38 96 GLU A C 1
ATOM 765 O O . GLU A 1 96 ? -13.213 -18.319 2.284 1.00 84.38 96 GLU A O 1
ATOM 770 N N . LEU A 1 97 ? -13.664 -16.357 3.268 1.00 83.25 97 LEU A N 1
ATOM 771 C CA . LEU A 1 97 ? -14.041 -16.942 4.559 1.00 83.25 97 LEU A CA 1
ATOM 772 C C . LEU A 1 97 ? -15.501 -17.394 4.634 1.00 83.25 97 LEU A C 1
ATOM 774 O O . LEU A 1 97 ? -15.799 -18.358 5.338 1.00 83.25 97 LEU A O 1
ATOM 778 N N . PHE A 1 98 ? -16.416 -16.659 3.998 1.00 82.25 98 PHE A N 1
ATOM 779 C CA . PHE A 1 98 ? -17.856 -16.803 4.231 1.00 82.25 98 PHE A CA 1
ATOM 780 C C . PHE A 1 98 ? -18.640 -17.299 3.016 1.00 82.25 98 PHE A C 1
ATOM 782 O O . PHE A 1 98 ? -19.803 -17.669 3.179 1.00 82.25 98 PHE A O 1
ATOM 789 N N . VAL A 1 99 ? -18.041 -17.331 1.822 1.00 77.19 99 VAL A N 1
ATOM 790 C CA . VAL A 1 99 ? -18.671 -17.912 0.633 1.00 77.19 99 VAL A CA 1
ATOM 791 C C . VAL A 1 99 ? -18.021 -19.271 0.361 1.00 77.19 99 VAL A C 1
ATOM 793 O O . VAL A 1 99 ? -16.861 -19.311 -0.050 1.00 77.19 99 VAL A O 1
ATOM 796 N N . PRO A 1 100 ? -18.719 -20.392 0.631 1.00 64.50 100 PRO A N 1
ATOM 797 C CA . PRO A 1 100 ? -18.197 -21.710 0.292 1.00 64.50 100 PRO A CA 1
ATOM 798 C C . PRO A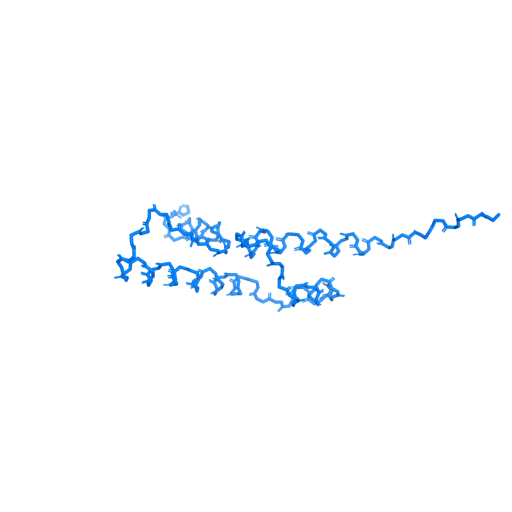 1 100 ? -18.040 -21.857 -1.236 1.00 64.50 100 PRO A C 1
ATOM 800 O O . PRO A 1 100 ? -18.769 -21.188 -1.975 1.00 64.50 100 PRO A O 1
ATOM 803 N N . PRO A 1 101 ? -17.089 -22.693 -1.701 1.00 67.38 101 PRO A N 1
ATOM 804 C CA . PRO A 1 101 ? -16.829 -22.917 -3.125 1.00 67.38 101 PRO A CA 1
ATOM 805 C C . PRO A 1 101 ? -18.015 -23.533 -3.876 1.00 67.38 101 PRO A C 1
ATOM 807 O O . PRO A 1 101 ? -18.792 -24.295 -3.253 1.00 67.38 101 PRO A O 1
#

Secondary structure (DSSP, 8-state):
-----PPPPHHHHHHHHHHHIIIIIIS--TT----THHHHHHH-GGGGGGS-HHHHHHHHHHHHHHHHHHHHHTT---S-----S-THHHHHHHHHHHS--

pLDDT: mean 86.04, std 10.26, range [47.34, 95.25]

Organism: NCBI:txid157739